Protein AF-A0A5N6GES3-F1 (afdb_monomer_lite)

InterPro domains:
  IPR036691 Endonuclease/exonuclease/phosphatase superfamily [G3DSA:3.60.10.10] (4-100)

Organism: Aspergillus flavus (NCBI:txid5059)

Radius of gyration: 13.88 Å; chains: 1; bounding box: 26×32×36 Å

Foldseek 3Di:
DPPDAFEAEDDCPPVVVVVVVVVVVDVVVVVHQKYWDDDDDPQWDWPADDCVLAVNDAAPTTMTGGPVDDPVQWDKHRPHSFKIWIWGRDPNDTDIDIGGD

Sequence (101 aa):
MIKQLQILQYIVNRSRDVVMAQFLRDPTVLQADIMTHHPAFGSHQLPYPTASDIGEQRARVAFYISRKINPKTWRHTVHSADCQELELHVQGRKLHIFNII

Structure (mmCIF, N/CA/C/O backbone):
data_AF-A0A5N6GES3-F1
#
_entry.id   AF-A0A5N6GES3-F1
#
loop_
_atom_site.group_PDB
_atom_site.id
_atom_site.type_symbol
_atom_site.label_atom_id
_atom_site.label_alt_id
_atom_site.label_comp_id
_atom_site.label_asym_id
_atom_site.label_entity_id
_atom_site.label_seq_id
_atom_site.pdbx_PDB_ins_code
_atom_site.Cartn_x
_atom_site.Cartn_y
_atom_site.Cartn_z
_atom_site.occupancy
_atom_site.B_iso_or_equiv
_atom_site.auth_seq_id
_atom_site.auth_comp_id
_atom_site.auth_asym_id
_atom_site.auth_atom_id
_atom_site.pdbx_PDB_model_num
ATOM 1 N N . MET A 1 1 ? -13.552 -1.964 13.150 1.00 55.19 1 MET A N 1
ATOM 2 C CA . MET A 1 1 ? -12.330 -2.344 13.895 1.00 55.19 1 MET A CA 1
ATOM 3 C C . MET A 1 1 ? -11.632 -3.438 13.101 1.00 55.19 1 MET A C 1
ATOM 5 O O . MET A 1 1 ? -12.287 -4.431 12.813 1.00 55.19 1 MET A O 1
ATOM 9 N N . ILE A 1 2 ? -10.372 -3.245 12.698 1.00 65.25 2 ILE A N 1
ATOM 10 C CA . ILE A 1 2 ? -9.604 -4.274 11.977 1.00 65.25 2 ILE A CA 1
ATOM 11 C C . ILE A 1 2 ? -9.173 -5.325 13.008 1.00 65.25 2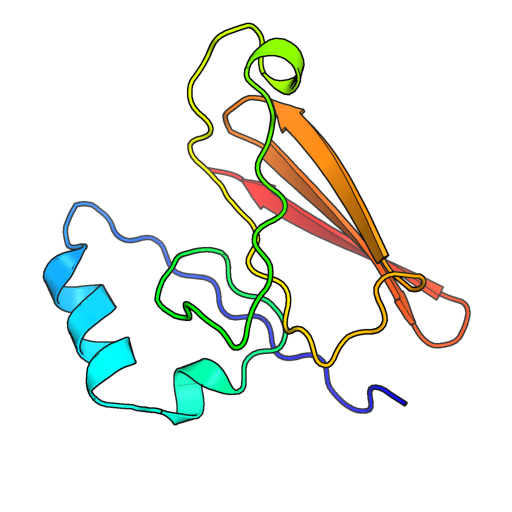 ILE A C 1
ATOM 13 O O . ILE A 1 2 ? -8.412 -5.008 13.919 1.00 65.25 2 ILE A O 1
ATOM 17 N N . LYS A 1 3 ? -9.728 -6.539 12.916 1.00 75.38 3 LYS A N 1
ATOM 18 C CA . LYS A 1 3 ? -9.359 -7.676 13.784 1.00 75.38 3 LYS A CA 1
ATOM 19 C C . LYS A 1 3 ? -8.171 -8.463 13.229 1.00 75.38 3 LYS A C 1
ATOM 21 O O . LYS A 1 3 ? -7.423 -9.059 13.991 1.00 75.38 3 LYS A O 1
ATOM 26 N N . GLN A 1 4 ? -8.016 -8.440 11.913 1.00 85.56 4 GLN A N 1
ATOM 27 C CA . GLN A 1 4 ? -6.973 -9.110 11.156 1.00 85.56 4 GLN A CA 1
ATOM 28 C C . GLN A 1 4 ? -6.658 -8.225 9.954 1.00 85.56 4 GLN A C 1
ATOM 30 O O . GLN A 1 4 ? -7.587 -7.697 9.349 1.00 85.56 4 GLN A O 1
ATOM 35 N N . LEU A 1 5 ? -5.372 -8.040 9.658 1.00 88.81 5 LEU A N 1
ATOM 36 C CA . LEU A 1 5 ? -4.902 -7.347 8.463 1.00 88.81 5 LEU A CA 1
ATOM 37 C C . LEU A 1 5 ? -4.329 -8.394 7.510 1.00 88.81 5 LEU A C 1
ATOM 39 O O . LEU A 1 5 ? -3.398 -9.110 7.885 1.00 88.81 5 LEU A O 1
ATOM 43 N N . GLN A 1 6 ? -4.871 -8.493 6.301 1.00 90.62 6 GLN A N 1
ATOM 44 C CA . GLN A 1 6 ? -4.369 -9.408 5.277 1.00 90.62 6 GLN A CA 1
ATOM 45 C C . GLN A 1 6 ? -3.579 -8.636 4.221 1.00 90.62 6 GLN A C 1
ATOM 47 O O . GLN A 1 6 ? -4.123 -7.787 3.517 1.00 90.62 6 GLN A O 1
ATOM 52 N N . ILE A 1 7 ? -2.287 -8.941 4.109 1.00 90.12 7 ILE A N 1
ATOM 53 C CA . ILE A 1 7 ? -1.393 -8.351 3.111 1.00 90.12 7 ILE A CA 1
ATOM 54 C C . ILE A 1 7 ? -1.053 -9.425 2.089 1.00 90.12 7 ILE A C 1
ATOM 56 O O . ILE A 1 7 ? -0.602 -10.510 2.453 1.00 90.12 7 ILE A O 1
ATOM 60 N N . LEU A 1 8 ? -1.232 -9.105 0.813 1.00 87.38 8 LEU A N 1
ATOM 61 C CA . LEU A 1 8 ? -0.825 -9.958 -0.288 1.00 87.38 8 LEU A CA 1
ATOM 62 C C . LEU A 1 8 ? 0.326 -9.313 -1.058 1.00 87.38 8 LEU A C 1
ATOM 64 O O . LEU A 1 8 ? 0.169 -8.284 -1.718 1.00 87.38 8 LEU A O 1
ATOM 68 N N . GLN A 1 9 ? 1.478 -9.968 -1.008 1.00 84.56 9 GLN A N 1
ATOM 69 C CA . GLN A 1 9 ? 2.666 -9.575 -1.747 1.00 84.56 9 GLN A CA 1
ATOM 70 C C . GLN A 1 9 ? 3.093 -10.716 -2.662 1.00 84.56 9 GLN A C 1
ATOM 72 O O . GLN A 1 9 ? 3.160 -11.870 -2.249 1.00 84.56 9 GLN A O 1
ATOM 77 N N . TYR A 1 10 ? 3.398 -10.385 -3.909 1.00 77.88 10 TYR A N 1
ATOM 78 C CA . TYR A 1 10 ? 3.973 -11.318 -4.867 1.00 77.88 10 TYR A CA 1
ATOM 79 C C . TYR A 1 10 ? 4.916 -10.569 -5.799 1.00 77.88 10 TYR A C 1
ATOM 81 O O . TYR A 1 10 ? 4.730 -9.382 -6.046 1.00 77.88 10 TYR A O 1
ATOM 89 N N . ILE A 1 11 ? 5.923 -11.268 -6.318 1.00 71.44 11 ILE A N 1
ATOM 90 C CA . ILE A 1 11 ? 6.808 -10.769 -7.370 1.00 71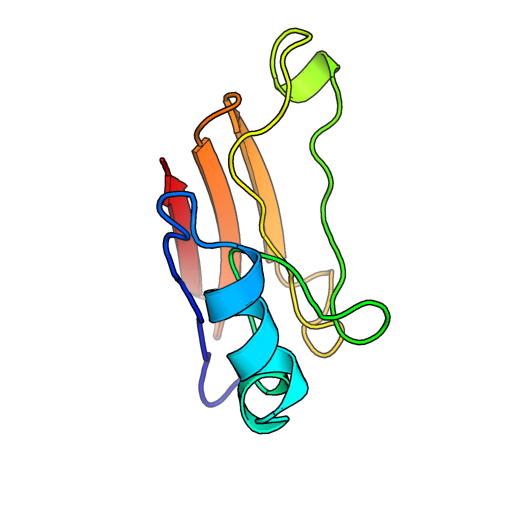.44 11 ILE A CA 1
ATOM 91 C C . ILE A 1 11 ? 6.459 -11.517 -8.643 1.00 71.44 11 ILE A C 1
ATOM 93 O O . ILE A 1 11 ? 6.343 -12.739 -8.664 1.00 71.44 11 ILE A O 1
ATOM 97 N N . VAL A 1 12 ? 6.289 -10.767 -9.721 1.00 65.94 12 VAL A N 1
ATOM 98 C CA . VAL A 1 12 ? 5.773 -11.312 -10.970 1.00 65.94 12 VAL A CA 1
ATOM 99 C C . VAL A 1 12 ? 6.857 -11.988 -11.824 1.00 65.94 12 VAL A C 1
ATOM 101 O O . VAL A 1 12 ? 6.515 -12.788 -12.685 1.00 65.94 12 VAL A O 1
ATOM 104 N N . ASN A 1 13 ? 8.146 -11.684 -11.613 1.00 69.06 13 ASN A N 1
ATOM 105 C CA . ASN A 1 13 ? 9.302 -12.169 -12.394 1.00 69.06 13 ASN A CA 1
ATOM 106 C C . ASN 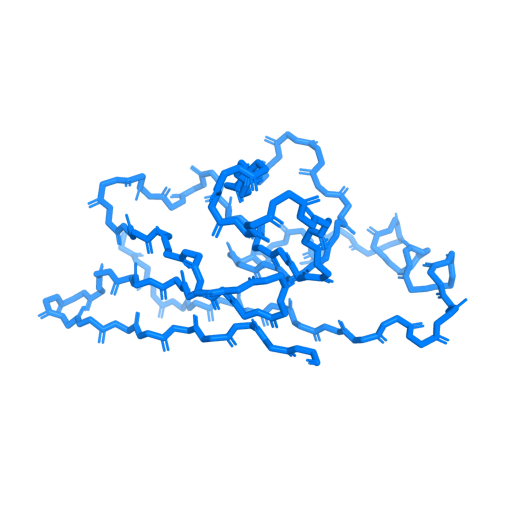A 1 13 ? 8.985 -12.435 -13.886 1.00 69.06 13 ASN A C 1
ATOM 108 O O . ASN A 1 13 ? 9.066 -13.562 -14.373 1.00 69.06 13 ASN A O 1
ATOM 112 N N . ARG A 1 14 ? 8.537 -11.391 -14.600 1.00 67.38 14 ARG A N 1
ATOM 113 C CA . ARG A 1 14 ? 8.127 -11.420 -16.024 1.00 67.38 14 ARG A CA 1
ATOM 114 C C . ARG A 1 14 ? 6.939 -12.335 -16.386 1.00 67.38 14 ARG A C 1
ATOM 116 O O . ARG A 1 14 ? 6.536 -12.351 -17.541 1.00 67.38 14 ARG A O 1
ATOM 123 N N . SER A 1 15 ? 6.313 -13.005 -15.424 1.00 71.50 15 SER A N 1
ATOM 124 C CA . SER A 1 15 ? 5.175 -13.924 -15.599 1.00 71.50 15 SER A CA 1
ATOM 125 C C . SER A 1 15 ? 3.842 -13.288 -15.192 1.00 71.50 15 SER A C 1
ATOM 127 O O . SER A 1 15 ? 3.030 -13.890 -14.486 1.00 71.50 15 SER A O 1
ATOM 129 N N . ARG A 1 16 ? 3.611 -12.039 -15.620 1.00 69.81 16 ARG A N 1
ATOM 130 C CA . ARG A 1 16 ? 2.440 -11.237 -15.212 1.00 69.81 16 ARG A CA 1
ATOM 131 C C . ARG A 1 16 ? 1.143 -11.954 -15.488 1.00 69.81 16 ARG A C 1
ATOM 133 O O . ARG A 1 16 ? 0.317 -12.065 -14.594 1.00 69.81 16 ARG A O 1
ATOM 140 N N . ASP A 1 17 ? 0.997 -12.479 -16.690 1.00 68.44 17 ASP A N 1
ATOM 141 C CA . ASP A 1 17 ? -0.282 -13.017 -17.128 1.00 68.44 17 ASP A CA 1
ATOM 142 C C . ASP A 1 17 ? -0.623 -14.333 -16.396 1.00 68.44 17 ASP A C 1
ATOM 144 O O . ASP A 1 17 ? -1.789 -14.589 -16.104 1.00 68.44 17 ASP A O 1
ATOM 148 N N . VAL A 1 18 ? 0.386 -15.106 -15.968 1.00 70.12 18 VAL A N 1
ATOM 149 C CA . VAL A 1 18 ? 0.209 -16.320 -15.145 1.00 70.12 18 VAL A CA 1
ATOM 150 C C . VAL A 1 18 ? -0.230 -15.969 -13.727 1.00 70.12 18 VAL A C 1
ATOM 152 O O . VAL A 1 18 ? -1.173 -16.562 -13.201 1.00 70.12 18 VAL A O 1
ATOM 155 N N . VAL A 1 19 ? 0.428 -14.983 -13.114 1.00 69.50 19 VAL A N 1
ATOM 156 C CA . VAL A 1 19 ? 0.089 -14.550 -11.756 1.00 69.50 19 VAL A CA 1
ATOM 157 C C . VAL A 1 19 ? -1.291 -13.893 -11.742 1.00 69.50 19 VAL A C 1
ATOM 159 O O . VAL A 1 19 ? -2.125 -14.240 -10.912 1.00 69.50 19 VAL A O 1
ATOM 162 N N . MET A 1 20 ? -1.589 -13.035 -12.723 1.00 70.44 20 MET A N 1
ATOM 163 C CA . MET A 1 20 ? -2.898 -12.390 -12.894 1.00 70.44 20 MET A CA 1
ATOM 164 C C . MET A 1 20 ? -4.030 -13.390 -13.113 1.00 70.44 20 MET A C 1
ATOM 166 O O . MET A 1 20 ? -5.127 -13.193 -12.594 1.00 70.44 20 MET A O 1
ATOM 170 N N . ALA A 1 21 ? -3.772 -14.499 -13.809 1.00 69.56 21 ALA A N 1
ATOM 171 C CA . ALA A 1 21 ? -4.774 -15.540 -13.995 1.00 69.56 21 ALA A CA 1
ATOM 172 C C . ALA A 1 21 ? -5.239 -16.166 -12.668 1.00 69.56 21 ALA A C 1
ATOM 174 O O . ALA A 1 21 ? -6.369 -16.641 -12.590 1.00 69.56 21 ALA A O 1
ATOM 175 N N . GLN A 1 22 ? -4.414 -16.196 -11.615 1.00 68.94 22 GLN A N 1
ATOM 176 C CA . GLN A 1 22 ? -4.866 -16.658 -10.296 1.00 68.94 22 GLN A CA 1
ATOM 177 C C . GLN A 1 22 ? -5.859 -15.679 -9.664 1.00 68.94 22 GLN A C 1
ATOM 179 O O . GLN A 1 22 ? -6.885 -16.111 -9.153 1.00 68.94 22 GLN A O 1
ATOM 184 N N . PHE A 1 23 ? -5.617 -14.375 -9.780 1.00 67.50 23 PHE A N 1
ATOM 185 C CA . PHE A 1 23 ? -6.534 -13.356 -9.267 1.00 67.50 23 PHE A CA 1
ATOM 186 C C . PHE A 1 23 ? -7.895 -13.351 -9.966 1.00 67.50 23 PHE A C 1
A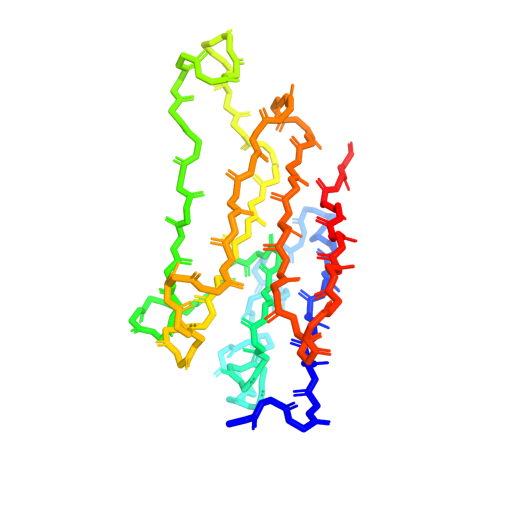TOM 188 O O . PHE A 1 23 ? -8.904 -13.035 -9.345 1.00 67.50 23 PHE A O 1
ATOM 195 N N . LEU A 1 24 ? -7.928 -13.696 -11.256 1.00 64.81 24 LEU A N 1
ATOM 196 C CA . LEU A 1 24 ? -9.177 -13.849 -12.007 1.00 64.81 24 LEU A CA 1
ATOM 197 C C . LEU A 1 24 ? -9.938 -15.129 -11.629 1.00 64.81 24 LEU A C 1
ATOM 199 O O . LEU A 1 24 ? -11.159 -15.170 -11.752 1.00 64.81 24 LEU A O 1
ATOM 203 N N . ARG A 1 25 ? -9.225 -16.177 -11.197 1.00 71.69 25 ARG A N 1
ATOM 204 C CA . ARG A 1 25 ? -9.801 -17.491 -10.868 1.00 71.69 25 ARG A CA 1
ATOM 205 C C . ARG A 1 25 ? -10.240 -17.614 -9.414 1.00 71.69 25 ARG A C 1
ATOM 207 O O . ARG A 1 25 ? -11.174 -18.359 -9.140 1.00 71.69 25 ARG A O 1
ATOM 214 N N . ASP A 1 26 ? -9.578 -16.909 -8.504 1.00 77.00 26 ASP A N 1
ATOM 215 C CA . ASP A 1 26 ? -9.841 -16.987 -7.073 1.00 77.00 26 ASP A CA 1
ATOM 216 C C . ASP A 1 26 ? -10.234 -15.609 -6.503 1.00 77.00 26 ASP A C 1
ATOM 218 O O . ASP A 1 26 ? -9.380 -14.746 -6.280 1.00 77.00 26 ASP A O 1
ATOM 222 N N . PRO A 1 27 ? -11.530 -15.374 -6.227 1.00 73.38 27 PRO A N 1
ATOM 223 C CA . PRO A 1 27 ? -11.995 -14.109 -5.672 1.00 73.38 27 PRO A CA 1
ATOM 224 C C . PRO A 1 27 ? -11.567 -13.898 -4.213 1.00 73.38 27 PRO A C 1
ATOM 226 O O . PRO A 1 27 ? -11.671 -12.774 -3.716 1.00 73.38 27 PRO A O 1
ATOM 229 N N . THR A 1 28 ? -11.071 -14.924 -3.506 1.00 77.19 28 THR A N 1
ATOM 230 C CA . THR A 1 28 ? -10.559 -14.758 -2.133 1.00 77.19 28 THR A CA 1
ATOM 231 C C . THR A 1 28 ? -9.336 -13.849 -2.093 1.00 77.19 28 THR A C 1
ATOM 233 O O . THR A 1 28 ? -9.117 -13.139 -1.115 1.00 77.19 28 THR A O 1
ATOM 236 N N . VAL A 1 29 ? -8.606 -13.761 -3.203 1.00 74.94 29 VAL A N 1
ATOM 237 C CA . VAL A 1 29 ? -7.443 -12.891 -3.351 1.00 74.94 29 VAL A CA 1
ATOM 238 C C . VAL A 1 29 ? -7.834 -11.402 -3.277 1.00 74.94 29 VAL A C 1
ATOM 240 O O . VAL A 1 29 ? -7.048 -10.572 -2.826 1.00 74.94 29 VAL A O 1
ATOM 243 N N . LEU A 1 30 ? -9.086 -11.058 -3.613 1.00 75.75 30 LEU A N 1
ATOM 244 C CA . LEU A 1 30 ? -9.654 -9.709 -3.459 1.00 75.75 30 LEU A CA 1
ATOM 245 C C . LEU A 1 30 ? -10.096 -9.386 -2.020 1.00 75.75 30 LEU A C 1
ATOM 247 O O . LEU A 1 30 ? -10.550 -8.268 -1.762 1.00 75.75 30 LEU A O 1
ATOM 251 N N . GLN A 1 31 ? -10.018 -10.349 -1.094 1.00 83.31 31 GLN A N 1
ATOM 252 C CA . GLN A 1 31 ? -10.307 -10.125 0.325 1.00 83.31 31 GLN A CA 1
ATOM 253 C C . GLN A 1 31 ? -9.131 -9.492 1.067 1.00 83.31 31 GLN A C 1
ATOM 255 O O . GLN A 1 31 ? -9.358 -8.934 2.139 1.00 83.31 31 GLN A O 1
ATOM 260 N N . ALA A 1 32 ? -7.920 -9.543 0.496 1.00 88.38 32 ALA A N 1
ATOM 261 C CA . ALA A 1 32 ? -6.757 -8.873 1.059 1.00 88.38 32 ALA A CA 1
ATOM 262 C C . ALA A 1 32 ? -7.053 -7.385 1.300 1.00 88.38 32 ALA A C 1
ATOM 264 O O . ALA A 1 32 ? -7.724 -6.727 0.509 1.00 88.38 32 ALA A O 1
ATOM 265 N N . ASP A 1 33 ? -6.551 -6.858 2.410 1.00 89.88 33 ASP A N 1
ATOM 266 C CA . ASP A 1 33 ? -6.710 -5.455 2.775 1.00 89.88 33 ASP A CA 1
ATOM 267 C C . ASP A 1 33 ? -5.701 -4.572 2.035 1.00 89.88 33 ASP A C 1
ATOM 269 O O . ASP A 1 33 ? -5.982 -3.412 1.725 1.00 89.88 33 ASP A O 1
ATOM 273 N N . ILE A 1 34 ? -4.510 -5.117 1.777 1.00 89.44 34 ILE A N 1
ATOM 274 C CA . ILE A 1 34 ? -3.402 -4.441 1.105 1.00 89.44 34 ILE A CA 1
ATOM 275 C C . ILE A 1 34 ? -2.791 -5.402 0.090 1.00 89.44 34 ILE A C 1
ATOM 277 O O . ILE A 1 34 ? -2.492 -6.550 0.417 1.00 89.44 34 ILE A O 1
ATOM 281 N N . MET A 1 35 ? -2.553 -4.920 -1.128 1.00 87.25 35 MET A N 1
ATOM 282 C CA . MET A 1 35 ? -1.859 -5.673 -2.176 1.00 87.25 35 MET A CA 1
ATOM 283 C C . MET A 1 35 ? -0.729 -4.843 -2.783 1.00 87.25 35 MET A C 1
ATOM 285 O O . MET A 1 35 ? -0.829 -3.620 -2.849 1.00 87.25 35 MET A O 1
ATOM 289 N N . THR A 1 36 ? 0.331 -5.488 -3.268 1.00 82.62 36 THR A N 1
ATOM 290 C CA . THR A 1 36 ? 1.466 -4.782 -3.899 1.00 82.62 36 THR A CA 1
ATOM 291 C C . THR A 1 36 ? 1.402 -4.717 -5.428 1.00 82.62 36 THR A C 1
ATOM 293 O O . THR A 1 36 ? 2.252 -4.096 -6.060 1.00 82.62 36 THR A O 1
ATOM 296 N N . HIS A 1 37 ? 0.398 -5.349 -6.041 1.00 74.31 37 HIS A N 1
ATOM 297 C CA . HIS A 1 37 ? 0.248 -5.483 -7.492 1.00 74.31 37 HIS A CA 1
ATOM 298 C C . HIS A 1 37 ? -1.244 -5.656 -7.866 1.00 74.31 37 HIS A C 1
ATOM 300 O O . HIS A 1 37 ? -2.042 -6.143 -7.063 1.00 74.31 37 HIS A O 1
ATOM 306 N N . HIS A 1 38 ? -1.625 -5.225 -9.075 1.00 64.75 38 HIS A N 1
ATOM 307 C CA . HIS A 1 38 ? -3.024 -5.087 -9.519 1.00 64.75 38 HIS A CA 1
ATOM 308 C C . HIS A 1 38 ? -3.766 -6.432 -9.611 1.00 64.75 38 HIS A C 1
ATOM 310 O O . HIS A 1 38 ? -3.135 -7.407 -9.998 1.00 64.75 38 HIS A O 1
ATOM 316 N N . PRO A 1 39 ? -5.074 -6.517 -9.271 1.00 56.50 39 PRO A N 1
ATOM 317 C CA . PRO A 1 39 ? -6.111 -6.584 -10.326 1.00 56.50 39 PRO A CA 1
ATOM 318 C C . PRO A 1 39 ? -7.502 -6.059 -9.905 1.00 56.50 39 PRO A C 1
ATOM 320 O O . PRO A 1 39 ? -8.524 -6.465 -10.449 1.00 56.50 39 PRO A O 1
ATOM 323 N N . ALA A 1 40 ? -7.584 -5.187 -8.904 1.00 58.34 40 ALA A N 1
ATOM 324 C CA . ALA A 1 40 ? -8.859 -4.873 -8.265 1.00 58.34 40 ALA A CA 1
ATOM 325 C C . ALA A 1 40 ? -9.364 -3.456 -8.584 1.00 58.34 40 ALA A C 1
ATOM 327 O O . ALA A 1 40 ? -9.453 -2.602 -7.696 1.00 58.34 40 ALA A O 1
ATOM 328 N N . PHE A 1 41 ? -9.686 -3.185 -9.855 1.00 58.16 41 PHE A N 1
ATOM 329 C CA . PHE A 1 41 ? -10.391 -1.950 -10.220 1.00 58.16 41 PHE A CA 1
ATOM 330 C C . PHE A 1 41 ? -11.757 -1.934 -9.508 1.00 58.16 41 PHE A C 1
ATOM 332 O O . PHE A 1 41 ? -12.607 -2.781 -9.756 1.00 58.16 41 PHE A O 1
ATOM 339 N N . GLY A 1 42 ? -11.949 -1.001 -8.570 1.00 69.00 42 GLY A N 1
ATOM 340 C CA . GLY A 1 42 ? -13.221 -0.786 -7.866 1.00 69.00 42 GLY A CA 1
ATOM 341 C C . GLY A 1 42 ? -13.220 -1.120 -6.369 1.00 69.00 42 GLY A C 1
ATOM 342 O O . GLY A 1 42 ? -13.816 -0.366 -5.604 1.00 69.00 42 GLY A O 1
ATOM 343 N N . SER A 1 43 ? -12.520 -2.166 -5.910 1.00 79.69 43 SER A N 1
ATOM 344 C CA . SER A 1 43 ? -12.486 -2.524 -4.474 1.00 79.69 43 SER A CA 1
ATOM 345 C C . SER A 1 43 ? -11.301 -1.928 -3.715 1.00 79.69 43 SER A C 1
ATOM 347 O O . SER A 1 43 ? -11.386 -1.719 -2.503 1.00 79.69 43 SER A O 1
ATOM 349 N N . HIS A 1 44 ? -10.222 -1.600 -4.425 1.00 87.94 44 HIS A N 1
ATOM 350 C CA . HIS A 1 44 ? -9.030 -0.979 -3.861 1.00 87.94 44 HIS A CA 1
ATOM 351 C C . HIS A 1 44 ? -8.818 0.419 -4.447 1.00 87.94 44 HIS A C 1
ATOM 353 O O . HIS A 1 44 ? -9.272 0.739 -5.550 1.00 87.94 44 HIS A O 1
ATOM 359 N N . GLN A 1 45 ? -8.161 1.278 -3.678 1.00 88.12 45 GLN A N 1
ATOM 360 C CA . GLN A 1 45 ? -7.628 2.554 -4.132 1.00 88.12 45 GLN A CA 1
ATOM 361 C C . GLN A 1 45 ? -6.125 2.411 -4.368 1.00 88.12 45 GLN A C 1
ATOM 363 O O . GLN A 1 45 ? -5.424 1.766 -3.585 1.00 88.12 45 GLN A O 1
ATOM 368 N N . LEU A 1 46 ? -5.656 3.004 -5.460 1.00 87.06 46 LEU A N 1
ATOM 369 C CA . LEU A 1 46 ? -4.247 3.089 -5.812 1.00 87.06 46 LEU A CA 1
ATOM 370 C C . LEU A 1 46 ? -3.763 4.501 -5.457 1.00 87.06 46 LEU A C 1
ATOM 372 O O . LEU A 1 46 ? -4.105 5.436 -6.185 1.00 87.06 46 LEU A O 1
ATOM 376 N N . PRO A 1 47 ? -3.012 4.691 -4.360 1.00 82.94 47 PRO A N 1
ATOM 377 C CA . PRO A 1 47 ? -2.242 5.910 -4.172 1.00 82.94 47 PRO A CA 1
ATOM 378 C C . PRO A 1 47 ? -1.113 5.927 -5.210 1.00 82.94 47 PRO A C 1
ATOM 380 O O . PRO A 1 47 ? -0.107 5.230 -5.082 1.00 82.94 47 PRO A O 1
ATOM 383 N N . TYR A 1 48 ? -1.337 6.651 -6.305 1.00 77.25 48 TYR A N 1
ATOM 384 C CA . TYR A 1 48 ? -0.380 6.728 -7.399 1.00 77.25 48 TYR A CA 1
ATOM 385 C C . TYR A 1 48 ? 0.697 7.777 -7.073 1.00 77.25 48 TYR A C 1
ATOM 387 O O . TYR A 1 48 ? 0.332 8.929 -6.831 1.00 77.25 48 TYR A O 1
ATOM 395 N N . PRO A 1 49 ? 1.993 7.420 -7.074 1.00 80.94 49 PRO A N 1
ATOM 396 C CA . PRO A 1 49 ? 3.073 8.397 -6.950 1.00 80.94 49 PRO A CA 1
ATOM 397 C C . PRO A 1 49 ? 3.081 9.327 -8.167 1.00 80.94 49 PRO A C 1
ATOM 399 O O . PRO A 1 49 ? 3.030 8.868 -9.310 1.00 80.94 49 PRO A O 1
ATOM 402 N N . THR A 1 50 ? 3.152 10.634 -7.943 1.00 82.31 50 THR A N 1
ATOM 403 C CA . THR A 1 50 ? 3.315 11.610 -9.026 1.00 82.31 50 THR A CA 1
ATOM 404 C C . THR A 1 50 ? 4.733 11.544 -9.597 1.00 82.31 50 THR A C 1
ATOM 406 O O . THR A 1 50 ? 5.652 11.074 -8.932 1.00 82.31 50 THR A O 1
ATOM 409 N N . ALA A 1 51 ? 4.937 12.024 -10.829 1.00 75.88 51 ALA A N 1
ATOM 410 C CA . ALA A 1 51 ? 6.270 12.060 -11.440 1.00 75.88 51 ALA A CA 1
ATOM 411 C C . ALA A 1 51 ? 7.268 12.882 -10.598 1.00 75.88 51 ALA A C 1
ATOM 413 O O . ALA A 1 51 ? 8.411 12.464 -10.409 1.00 75.88 51 ALA A O 1
ATOM 414 N N . SER A 1 52 ? 6.800 13.978 -9.991 1.00 80.31 52 SER A N 1
ATOM 415 C CA . SER A 1 52 ? 7.581 14.795 -9.059 1.00 80.31 52 SER A CA 1
ATOM 416 C C . SER A 1 52 ? 7.987 14.054 -7.784 1.00 80.31 52 SER A C 1
ATOM 418 O O . SER A 1 52 ? 9.071 14.313 -7.268 1.00 80.31 52 SER A O 1
ATOM 420 N N . ASP A 1 53 ? 7.180 13.102 -7.300 1.00 80.56 53 ASP A N 1
ATOM 421 C CA . ASP A 1 53 ? 7.494 12.332 -6.083 1.00 80.56 53 ASP A CA 1
ATOM 422 C C . ASP A 1 53 ? 8.689 11.384 -6.277 1.00 80.56 53 ASP A C 1
ATOM 424 O O . ASP A 1 53 ? 9.301 10.939 -5.310 1.00 80.56 53 ASP A O 1
ATOM 428 N N . ILE A 1 54 ? 9.017 11.048 -7.529 1.00 84.50 54 ILE A N 1
ATOM 429 C CA . ILE A 1 54 ? 10.019 10.032 -7.886 1.00 84.50 54 ILE A CA 1
ATOM 430 C C . ILE A 1 54 ? 11.049 10.535 -8.901 1.00 84.50 54 ILE A C 1
ATOM 432 O O . ILE A 1 54 ? 11.673 9.735 -9.597 1.00 84.50 54 ILE A O 1
ATOM 436 N N . GLY A 1 55 ? 11.241 11.854 -8.989 1.00 84.56 55 GLY A N 1
ATOM 437 C CA . GLY A 1 55 ? 12.275 12.464 -9.829 1.00 84.56 55 GLY A CA 1
ATOM 438 C C . GLY A 1 55 ? 12.101 12.175 -11.322 1.00 84.56 55 GLY A C 1
ATOM 439 O O . GLY A 1 55 ? 13.066 11.799 -11.984 1.00 84.56 55 GLY A O 1
ATOM 440 N N . GLU A 1 56 ? 10.873 12.303 -11.832 1.00 83.94 56 GLU A N 1
ATOM 441 C CA . GLU A 1 56 ? 10.489 12.058 -13.235 1.00 83.94 56 GLU A CA 1
ATOM 442 C C . GLU A 1 56 ? 10.675 10.603 -13.704 1.00 83.94 56 GLU A C 1
ATOM 444 O O . GLU A 1 56 ? 10.652 10.296 -14.898 1.00 83.94 56 GLU A O 1
ATOM 449 N N . GLN A 1 57 ? 10.843 9.671 -12.764 1.00 84.94 57 GLN A N 1
ATOM 450 C CA . GLN A 1 57 ? 10.908 8.245 -13.060 1.00 84.94 57 GLN A CA 1
ATOM 451 C C . GLN A 1 57 ? 9.516 7.608 -13.060 1.00 84.94 57 GLN A C 1
ATOM 453 O O . GLN A 1 57 ? 8.511 8.212 -12.696 1.00 84.94 57 GLN A O 1
ATOM 458 N N . ARG A 1 58 ? 9.447 6.337 -13.460 1.00 84.00 58 ARG A N 1
ATOM 459 C CA . ARG A 1 58 ? 8.248 5.511 -13.301 1.00 84.00 58 ARG A CA 1
ATOM 460 C C . ARG A 1 58 ? 8.361 4.688 -12.023 1.00 84.00 58 ARG A C 1
ATOM 462 O O . ARG A 1 58 ? 9.348 3.977 -11.848 1.00 84.00 58 ARG A O 1
ATOM 469 N N . ALA A 1 59 ? 7.317 4.703 -11.197 1.00 85.75 59 ALA A N 1
ATOM 470 C CA . ALA A 1 59 ? 7.246 3.838 -10.027 1.00 85.75 59 ALA A CA 1
ATOM 471 C C . ALA A 1 59 ? 7.238 2.360 -10.434 1.00 85.75 59 ALA A C 1
ATOM 473 O O . ALA A 1 59 ? 6.484 1.943 -11.321 1.00 85.75 59 ALA A O 1
ATOM 474 N N . ARG A 1 60 ? 8.091 1.575 -9.777 1.00 86.38 60 ARG A N 1
ATOM 475 C CA . ARG A 1 60 ? 8.253 0.130 -9.989 1.00 86.38 60 ARG A CA 1
ATOM 476 C C . ARG A 1 60 ? 7.494 -0.695 -8.954 1.00 86.38 60 ARG A C 1
ATOM 478 O O . ARG A 1 60 ? 7.198 -1.859 -9.200 1.00 86.38 60 ARG A O 1
ATOM 485 N N . VAL A 1 61 ? 7.116 -0.060 -7.847 1.00 86.44 61 VAL A N 1
ATOM 486 C CA . VAL A 1 61 ? 6.274 -0.610 -6.783 1.00 86.44 61 VAL A CA 1
ATOM 487 C C . VAL A 1 61 ? 5.002 0.217 -6.620 1.00 86.44 61 VAL A C 1
ATOM 489 O O . VAL A 1 61 ? 4.954 1.396 -6.974 1.00 86.44 61 VAL A O 1
ATOM 492 N N . ALA A 1 62 ? 3.955 -0.403 -6.082 1.00 86.88 62 ALA A N 1
ATOM 493 C CA . ALA A 1 62 ? 2.714 0.274 -5.734 1.00 86.88 62 ALA A CA 1
ATOM 494 C C . ALA A 1 62 ? 2.052 -0.397 -4.529 1.00 86.88 62 ALA A C 1
ATOM 496 O O . ALA A 1 62 ? 2.260 -1.585 -4.281 1.00 86.88 62 ALA A O 1
ATOM 497 N N . PHE A 1 63 ? 1.209 0.344 -3.818 1.00 90.44 63 PHE A N 1
ATOM 498 C CA . PHE A 1 63 ? 0.217 -0.230 -2.916 1.00 90.44 63 PHE A CA 1
ATOM 499 C C . PHE A 1 63 ? -1.173 -0.155 -3.543 1.00 90.44 63 PHE A C 1
ATOM 501 O O . PHE A 1 63 ? -1.520 0.808 -4.217 1.00 90.44 63 PHE A O 1
ATOM 508 N N . TYR A 1 64 ? -1.994 -1.157 -3.272 1.00 89.31 64 TYR A N 1
ATOM 509 C CA . TYR A 1 64 ? -3.433 -1.148 -3.488 1.00 89.31 64 TYR A CA 1
ATOM 510 C C . TYR A 1 64 ? -4.073 -1.333 -2.122 1.00 89.31 64 TYR A C 1
ATOM 512 O O . TYR A 1 64 ? -3.864 -2.358 -1.478 1.00 89.31 64 TYR A O 1
ATOM 520 N N . ILE A 1 65 ? -4.827 -0.337 -1.670 1.00 90.81 65 ILE A N 1
ATOM 521 C CA . ILE A 1 65 ? -5.398 -0.301 -0.322 1.00 90.81 65 ILE A CA 1
ATOM 522 C C . ILE A 1 65 ? -6.899 -0.528 -0.437 1.00 90.81 65 ILE A C 1
ATOM 524 O O . ILE A 1 65 ? -7.577 0.168 -1.191 1.00 90.81 65 ILE A O 1
ATOM 528 N N . SER A 1 66 ? -7.441 -1.496 0.291 1.00 89.75 66 SER A N 1
ATOM 529 C CA . SER A 1 66 ? -8.871 -1.789 0.278 1.00 89.75 66 SER A CA 1
ATOM 530 C C . SER A 1 66 ? -9.667 -0.550 0.681 1.00 89.75 66 SER A C 1
ATOM 532 O O . SER A 1 66 ? -9.380 0.095 1.691 1.00 89.75 66 SER A O 1
ATOM 534 N N . ARG A 1 67 ? -10.716 -0.223 -0.082 1.00 88.38 67 ARG A N 1
ATOM 535 C CA . ARG A 1 67 ? -11.610 0.912 0.222 1.00 88.38 67 ARG A CA 1
ATOM 536 C C . ARG A 1 67 ? -12.389 0.726 1.528 1.00 88.38 67 ARG A C 1
ATOM 538 O O . ARG A 1 67 ? -12.999 1.671 2.016 1.00 88.38 67 ARG A O 1
ATOM 545 N N . LYS A 1 68 ? -12.364 -0.484 2.100 1.00 88.50 68 LYS A N 1
ATOM 546 C CA . LYS A 1 68 ? -12.916 -0.788 3.427 1.00 88.50 68 LYS A CA 1
ATOM 547 C C . LYS A 1 68 ? -12.092 -0.151 4.554 1.00 88.50 68 LYS A C 1
ATOM 549 O O . LYS A 1 68 ? -12.619 0.046 5.648 1.00 88.50 68 LYS A O 1
ATOM 554 N N . ILE A 1 69 ? -10.815 0.161 4.311 1.00 89.81 69 ILE A N 1
ATOM 555 C CA . ILE A 1 69 ? -9.955 0.838 5.284 1.00 89.81 69 ILE A CA 1
ATOM 556 C C . ILE A 1 69 ? -10.246 2.337 5.234 1.00 89.81 69 ILE A C 1
ATOM 558 O O . ILE A 1 69 ? -10.163 2.964 4.179 1.00 89.81 69 ILE A O 1
ATOM 562 N N . ASN A 1 70 ? -10.554 2.919 6.394 1.00 90.19 70 ASN A N 1
ATOM 563 C CA . ASN A 1 70 ? -10.801 4.350 6.527 1.00 90.19 70 ASN A CA 1
ATOM 564 C C . ASN A 1 70 ? -9.589 5.159 6.003 1.00 90.19 70 ASN A C 1
ATOM 566 O O . ASN A 1 70 ? -8.497 5.019 6.552 1.00 90.19 70 ASN A O 1
ATOM 570 N N . PRO A 1 71 ? -9.757 6.043 5.001 1.00 89.56 71 PRO A N 1
ATOM 571 C CA . PRO A 1 71 ? -8.674 6.878 4.472 1.00 89.56 71 PRO A CA 1
ATOM 572 C C . PRO A 1 71 ? -7.960 7.747 5.512 1.00 89.56 71 PRO A C 1
ATOM 574 O O . PRO A 1 71 ? -6.816 8.127 5.312 1.00 89.56 71 PRO A O 1
ATOM 577 N N . LYS A 1 72 ? -8.610 8.051 6.642 1.00 90.62 72 LYS A N 1
ATOM 578 C CA . LYS A 1 72 ? -8.017 8.839 7.735 1.00 90.62 72 LYS A CA 1
ATOM 579 C C . LYS A 1 72 ? -7.107 8.028 8.660 1.00 90.62 72 LYS A C 1
ATOM 581 O O . LYS A 1 72 ? -6.481 8.610 9.537 1.00 90.62 72 LYS A O 1
ATOM 586 N N . THR A 1 73 ? -7.077 6.702 8.525 1.00 91.56 73 THR A N 1
ATOM 587 C CA . THR A 1 73 ? -6.301 5.812 9.405 1.00 91.56 73 THR A CA 1
ATOM 588 C C . THR A 1 73 ? -5.037 5.285 8.740 1.00 91.56 73 THR A C 1
ATOM 590 O O . THR A 1 73 ? -4.451 4.326 9.239 1.00 91.56 73 THR A O 1
ATOM 593 N N . TRP A 1 74 ? -4.630 5.853 7.607 1.00 93.81 74 TRP A N 1
ATOM 594 C CA . TRP A 1 74 ? -3.369 5.513 6.969 1.00 93.81 74 TRP A CA 1
ATOM 595 C C . TRP A 1 74 ? -2.760 6.705 6.236 1.00 93.81 74 TRP A C 1
ATOM 597 O O . TRP A 1 74 ? -3.447 7.672 5.914 1.00 93.81 74 TRP A O 1
ATOM 607 N N . ARG A 1 75 ? -1.454 6.630 5.984 1.00 94.50 75 ARG A N 1
ATOM 608 C CA . ARG A 1 75 ? -0.698 7.586 5.176 1.00 94.50 75 ARG A CA 1
ATOM 609 C C . ARG A 1 75 ? 0.228 6.825 4.240 1.00 94.50 75 ARG A C 1
ATOM 611 O O . ARG A 1 75 ? 0.912 5.902 4.670 1.00 94.50 75 ARG A O 1
ATOM 618 N N . HIS A 1 76 ? 0.241 7.221 2.974 1.00 94.62 76 HIS A N 1
ATOM 619 C CA . HIS A 1 76 ? 1.183 6.722 1.976 1.00 94.62 76 HIS A CA 1
ATOM 620 C C . HIS A 1 76 ? 2.331 7.717 1.822 1.00 94.62 76 HIS A C 1
ATOM 622 O O . HIS A 1 76 ? 2.092 8.922 1.752 1.00 94.62 76 HIS A O 1
ATOM 628 N N . THR A 1 77 ? 3.556 7.202 1.792 1.00 94.44 77 THR A N 1
ATOM 629 C CA . THR A 1 77 ? 4.774 7.973 1.542 1.00 94.44 77 THR A CA 1
ATOM 630 C C . THR A 1 77 ? 5.531 7.325 0.391 1.00 94.44 77 THR A C 1
ATOM 632 O O . THR A 1 77 ? 5.699 6.104 0.347 1.00 94.44 77 THR A O 1
ATOM 635 N N . VAL A 1 78 ? 6.013 8.149 -0.532 1.00 93.88 78 VAL A N 1
ATOM 636 C CA . VAL A 1 78 ? 6.845 7.723 -1.656 1.00 93.88 78 VAL A CA 1
ATOM 637 C C . VAL A 1 78 ? 8.282 8.123 -1.344 1.00 93.88 78 VAL A C 1
ATOM 639 O O . VAL A 1 78 ? 8.558 9.304 -1.166 1.00 93.88 78 VAL A O 1
ATOM 642 N N . HIS A 1 79 ? 9.182 7.142 -1.233 1.00 92.81 79 HIS A N 1
ATOM 643 C CA . HIS A 1 79 ? 10.598 7.389 -0.930 1.00 92.81 79 HIS A CA 1
ATOM 644 C C . HIS A 1 79 ? 11.452 7.426 -2.199 1.00 92.81 79 HIS A C 1
ATOM 646 O O . HIS A 1 79 ? 12.407 8.192 -2.285 1.00 92.81 79 HIS A O 1
ATOM 652 N N . SER A 1 80 ? 11.125 6.588 -3.186 1.00 92.19 80 SER A N 1
ATOM 653 C CA . SER A 1 80 ? 11.780 6.556 -4.496 1.00 92.19 80 SER A CA 1
ATOM 654 C C . SER A 1 80 ? 10.912 5.823 -5.526 1.00 92.19 80 SER A C 1
ATOM 656 O O . SER A 1 80 ? 9.829 5.325 -5.209 1.00 92.19 80 SER A O 1
ATOM 658 N N . ALA A 1 81 ? 11.405 5.692 -6.762 1.00 90.62 81 ALA A N 1
ATOM 659 C CA . ALA A 1 81 ? 10.781 4.838 -7.774 1.00 90.62 81 ALA A CA 1
ATOM 660 C C . ALA A 1 81 ? 10.658 3.363 -7.333 1.00 90.62 81 ALA A C 1
ATOM 662 O O . ALA A 1 81 ? 9.766 2.659 -7.811 1.00 90.62 81 ALA A O 1
ATOM 663 N N . ASP A 1 82 ? 11.515 2.920 -6.410 1.00 91.31 82 ASP A N 1
ATOM 664 C CA . ASP A 1 82 ? 11.656 1.527 -5.976 1.00 91.31 82 ASP A CA 1
ATOM 665 C C . ASP A 1 82 ? 11.165 1.281 -4.544 1.00 91.31 82 ASP A C 1
ATOM 667 O O . ASP A 1 82 ? 11.123 0.137 -4.103 1.00 91.31 82 ASP A O 1
ATOM 671 N N . CYS A 1 83 ? 10.780 2.330 -3.807 1.00 92.50 83 CYS A N 1
ATOM 672 C CA . CYS A 1 83 ? 10.407 2.226 -2.400 1.00 92.50 83 CYS A CA 1
ATOM 673 C C . CYS A 1 83 ? 9.195 3.098 -2.060 1.00 92.50 83 CYS A C 1
ATOM 675 O O . CYS A 1 83 ? 9.201 4.322 -2.228 1.00 92.50 83 CYS A O 1
ATOM 677 N N . GLN A 1 84 ? 8.163 2.454 -1.519 1.00 93.25 84 GLN A N 1
ATOM 678 C CA . GLN A 1 84 ? 6.991 3.108 -0.946 1.00 93.25 84 GLN A CA 1
ATOM 679 C C . GLN A 1 84 ? 6.722 2.590 0.460 1.00 93.25 84 GLN A C 1
ATOM 681 O O . GLN A 1 84 ? 7.013 1.439 0.788 1.00 93.25 84 GLN A O 1
ATOM 686 N N . GLU A 1 85 ? 6.085 3.428 1.264 1.00 95.50 85 GLU A N 1
ATOM 687 C CA . GLU A 1 85 ? 5.696 3.123 2.631 1.00 95.50 85 GLU A CA 1
ATOM 688 C C . GLU A 1 85 ? 4.200 3.373 2.836 1.00 95.50 85 GLU A C 1
ATOM 690 O O . GLU A 1 85 ? 3.636 4.364 2.363 1.00 95.50 85 GLU A O 1
ATOM 695 N N . LEU A 1 86 ? 3.566 2.479 3.587 1.00 95.31 86 LEU A N 1
ATOM 696 C CA . LEU A 1 86 ? 2.231 2.656 4.129 1.00 95.31 86 LEU A CA 1
ATOM 697 C C . LEU A 1 86 ? 2.301 2.671 5.662 1.00 95.31 86 LEU A C 1
ATOM 699 O O . LEU A 1 86 ? 2.615 1.658 6.285 1.00 95.31 86 LEU A O 1
ATOM 703 N N . GLU A 1 87 ? 1.971 3.810 6.268 1.00 96.00 87 GLU A N 1
ATOM 704 C CA . GLU A 1 87 ? 1.739 3.946 7.710 1.00 96.00 87 GLU A CA 1
ATOM 705 C C . GLU A 1 87 ? 0.254 3.679 7.990 1.00 96.00 87 GLU A C 1
ATOM 707 O O . GLU A 1 87 ? -0.604 4.359 7.435 1.00 96.00 87 GLU A O 1
ATOM 712 N N . LEU A 1 88 ? -0.068 2.726 8.864 1.00 93.50 88 LEU A N 1
ATOM 713 C CA . LEU A 1 88 ? -1.429 2.419 9.323 1.00 93.50 88 LEU A CA 1
ATOM 714 C C . LEU A 1 88 ? -1.566 2.728 10.811 1.00 93.50 88 LEU A C 1
ATOM 716 O O . LEU A 1 88 ? -0.718 2.341 11.615 1.00 93.50 88 LEU A O 1
ATOM 720 N N . HIS A 1 89 ? -2.670 3.361 11.201 1.00 91.06 89 HIS A N 1
ATOM 721 C CA . HIS A 1 89 ? -3.021 3.601 12.601 1.00 91.06 89 HIS A CA 1
ATOM 722 C C . HIS A 1 89 ? -3.974 2.506 13.076 1.00 91.06 89 HIS A C 1
ATOM 724 O O . HIS A 1 89 ? -5.159 2.497 12.739 1.00 91.06 89 HIS A O 1
ATOM 730 N N . VAL A 1 90 ? -3.459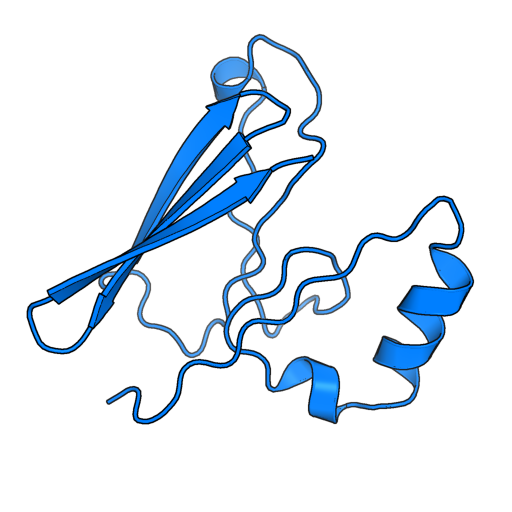 1.571 13.870 1.00 84.19 90 VAL A N 1
ATOM 731 C CA . VA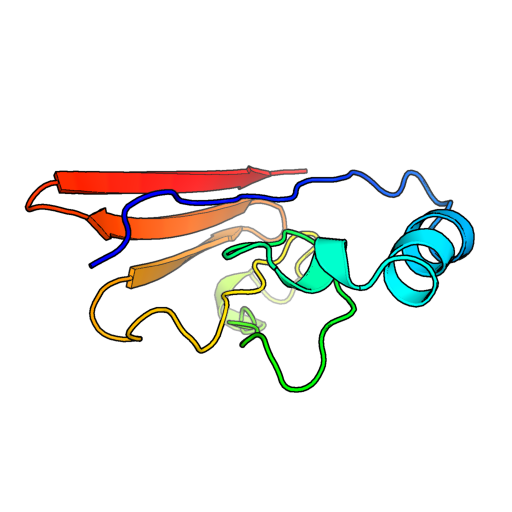L A 1 90 ? -4.200 0.400 14.350 1.00 84.19 90 VAL A CA 1
ATOM 732 C C . VAL A 1 90 ? -4.121 0.353 15.870 1.00 84.19 90 VAL A C 1
ATOM 734 O O . VAL A 1 90 ? -3.044 0.209 16.438 1.00 84.19 90 VAL A O 1
ATOM 737 N N . GLN A 1 91 ? -5.272 0.472 16.541 1.00 84.31 91 GLN A N 1
ATOM 738 C CA . GLN A 1 91 ? -5.389 0.352 18.005 1.00 84.31 91 GLN A CA 1
ATOM 739 C C . GLN A 1 91 ? -4.409 1.256 18.786 1.00 84.31 91 GLN A C 1
ATOM 741 O O . GLN A 1 91 ? -3.772 0.825 19.743 1.00 84.31 91 GLN A O 1
ATOM 746 N N . GLY A 1 92 ? -4.249 2.510 18.350 1.00 85.06 92 GLY A N 1
ATOM 747 C CA . GLY A 1 92 ? -3.333 3.468 18.985 1.00 85.06 92 GLY A CA 1
ATOM 748 C C . GLY A 1 92 ? -1.848 3.227 18.691 1.00 85.06 92 GLY A C 1
ATOM 749 O O . GLY A 1 92 ? -1.002 3.945 19.215 1.00 85.06 92 GLY A O 1
ATOM 750 N N . ARG A 1 93 ? -1.518 2.248 17.841 1.00 88.62 93 ARG A N 1
ATOM 751 C CA . ARG A 1 93 ? -0.163 1.990 17.347 1.00 88.62 93 ARG A CA 1
ATOM 752 C C . ARG A 1 93 ? -0.046 2.355 15.875 1.00 88.62 93 ARG A C 1
ATOM 754 O O . ARG A 1 93 ? -1.036 2.373 15.142 1.00 88.62 93 ARG A O 1
ATOM 761 N N . LYS A 1 94 ? 1.189 2.609 15.452 1.00 93.56 94 LYS A N 1
ATOM 762 C CA . LYS A 1 94 ? 1.549 2.789 14.048 1.00 93.56 94 LYS A CA 1
ATOM 763 C C . LYS A 1 94 ? 2.221 1.526 13.529 1.00 93.56 94 LYS A C 1
ATOM 765 O O . LYS A 1 94 ? 3.168 1.040 14.140 1.00 93.56 94 LYS A O 1
ATOM 770 N N . LEU A 1 95 ? 1.711 1.001 12.424 1.00 93.56 95 LEU A N 1
ATOM 771 C CA . LEU A 1 95 ? 2.332 -0.072 11.659 1.00 93.56 95 LEU A CA 1
ATOM 772 C C . LEU A 1 95 ? 2.887 0.533 10.371 1.00 93.56 95 LEU A C 1
ATOM 774 O O . LEU A 1 95 ? 2.146 1.188 9.646 1.00 93.56 95 LEU A O 1
ATOM 778 N N . HIS A 1 96 ? 4.166 0.297 10.100 1.00 95.31 96 HIS A N 1
ATOM 779 C CA . HIS A 1 96 ? 4.846 0.764 8.896 1.00 95.31 96 HIS A CA 1
ATOM 780 C C . HIS A 1 96 ? 5.107 -0.431 7.983 1.00 95.31 96 HIS A C 1
ATOM 782 O O . HIS A 1 96 ? 5.709 -1.418 8.409 1.00 95.31 96 HIS A O 1
ATOM 788 N N . ILE A 1 97 ? 4.624 -0.363 6.745 1.00 94.75 97 ILE A N 1
ATOM 789 C CA . ILE A 1 97 ? 4.781 -1.417 5.741 1.00 94.75 97 ILE A CA 1
ATOM 790 C C . ILE A 1 97 ? 5.559 -0.830 4.575 1.00 94.75 97 ILE A C 1
ATOM 792 O O . ILE A 1 97 ? 5.110 0.134 3.961 1.00 94.75 97 ILE A O 1
ATOM 796 N N . PHE A 1 98 ? 6.694 -1.437 4.247 1.00 94.44 98 PHE A N 1
ATOM 797 C CA . PHE A 1 98 ? 7.522 -1.034 3.115 1.00 94.44 98 PHE A CA 1
ATOM 798 C C . PHE A 1 98 ? 7.325 -2.006 1.953 1.00 94.44 98 PHE A C 1
ATOM 800 O O . PHE A 1 98 ? 7.366 -3.221 2.144 1.00 94.44 98 PHE A O 1
ATOM 807 N N . ASN A 1 99 ? 7.116 -1.469 0.752 1.00 91.62 99 ASN A N 1
ATOM 808 C CA . ASN A 1 99 ? 7.140 -2.231 -0.492 1.00 91.62 99 ASN A CA 1
ATOM 809 C C . ASN A 1 99 ? 8.366 -1.795 -1.295 1.00 91.62 99 ASN A C 1
ATOM 811 O O . ASN A 1 99 ? 8.473 -0.622 -1.658 1.00 91.62 99 ASN A O 1
ATOM 815 N N . ILE A 1 100 ? 9.282 -2.737 -1.514 1.00 90.69 100 ILE A N 1
ATOM 816 C CA . ILE A 1 100 ? 10.613 -2.509 -2.082 1.00 90.69 100 ILE A CA 1
ATOM 817 C C . ILE A 1 100 ? 10.863 -3.562 -3.167 1.00 90.69 100 ILE A C 1
ATOM 819 O O . ILE A 1 100 ? 10.491 -4.726 -2.978 1.00 90.69 100 ILE A O 1
ATOM 823 N N . ILE A 1 101 ? 11.480 -3.155 -4.279 1.00 84.12 101 ILE A N 1
ATOM 824 C CA . ILE A 1 101 ? 11.939 -4.028 -5.373 1.00 84.12 101 ILE A CA 1
ATOM 825 C C . ILE A 1 101 ? 13.428 -3.847 -5.659 1.00 84.12 101 ILE A C 1
ATOM 827 O O . ILE A 1 101 ? 13.942 -2.734 -5.411 1.00 84.12 101 ILE A O 1
#

pLDDT: mean 82.69, std 10.25, range [55.19, 96.0]

Secondary structure (DSSP, 8-state):
--S---EE----TT-HHHHHHHHHH-GGGGG-SEESS---BTTEE--PPPGGGGTTPPPS---EEETTS-GGGEEEEEEETTEEEEEEEETTEEEEEEEE-